Protein AF-A0A412HVK6-F1 (afdb_monomer_lite)

Radius of gyration: 19.65 Å; chains: 1; bounding box: 42×20×54 Å

Sequence (89 aa):
SKLVPVGKKFVRHEIEFVPAKLKVRDIYTTTYECRKCRANGKSVMKSPGIPEPVIPHSYASAESVAFVMKQKFVNGVPLYRQESEWKQM

Secondary structure (DSSP, 8-state):
---EEEEEEEEEEEEEEETTEEEEEEEEEEEEE-HHHHHTT---EE----PPPSSTTS---HHHHHHHHIIIIIS---HHHHHHHHHT-

Foldseek 3Di:
DDKDWDDKDWDDWAWDDDPPDIDIDTDIWTKIWDPVCVVVVNTDIDIDDDDDAPDPPDNYHPVNVVVVCCCCPVVVHDPVVVVVVVVND

Structure (mmCIF, N/CA/C/O backbone):
data_AF-A0A412HVK6-F1
#
_entry.id   AF-A0A412HVK6-F1
#
loop_
_atom_site.group_PDB
_atom_site.id
_atom_site.type_symbol
_atom_site.label_atom_id
_atom_site.label_alt_id
_atom_site.label_comp_id
_atom_site.label_asym_id
_atom_site.label_entity_id
_atom_site.label_seq_id
_atom_site.pdbx_PDB_ins_code
_atom_site.Cartn_x
_atom_site.Cartn_y
_atom_site.Cartn_z
_atom_site.occupancy
_atom_site.B_iso_or_equiv
_atom_site.auth_seq_id
_atom_site.auth_comp_id
_atom_site.auth_asym_id
_atom_site.auth_atom_id
_atom_site.pdbx_PDB_model_num
ATOM 1 N N . SER A 1 1 ? 10.588 -1.512 -32.807 1.00 65.38 1 SER A N 1
ATOM 2 C CA . SER A 1 1 ? 11.662 -2.408 -32.316 1.00 65.38 1 SER A CA 1
ATOM 3 C C . SER A 1 1 ? 11.179 -3.192 -31.108 1.00 65.38 1 SER A C 1
ATOM 5 O O . SER A 1 1 ? 10.548 -2.586 -30.256 1.00 65.38 1 SER A O 1
ATOM 7 N N . LYS A 1 2 ? 11.433 -4.510 -31.033 1.00 78.12 2 LYS A N 1
ATOM 8 C CA . LYS A 1 2 ? 11.048 -5.342 -29.875 1.00 78.12 2 LYS A CA 1
ATOM 9 C C . LYS A 1 2 ? 11.940 -5.020 -28.667 1.00 78.12 2 LYS A C 1
ATOM 11 O O . LYS A 1 2 ? 13.161 -4.953 -28.820 1.00 78.12 2 LYS A O 1
ATOM 16 N N . LEU A 1 3 ? 11.321 -4.803 -27.509 1.00 84.75 3 LEU A N 1
ATOM 17 C CA . LEU A 1 3 ? 11.989 -4.621 -26.219 1.00 84.75 3 LEU A CA 1
ATOM 18 C C . LEU A 1 3 ? 12.194 -5.988 -25.560 1.00 84.75 3 LEU A C 1
ATOM 20 O O . LEU A 1 3 ? 11.312 -6.840 -25.633 1.00 84.75 3 LEU A O 1
ATOM 24 N N . VAL A 1 4 ? 13.354 -6.198 -24.942 1.00 87.44 4 VAL A N 1
ATOM 25 C CA . VAL A 1 4 ? 13.713 -7.456 -24.275 1.00 87.44 4 VAL A CA 1
ATOM 26 C C . VAL A 1 4 ? 13.945 -7.175 -22.788 1.00 87.44 4 VAL A C 1
ATOM 28 O O . VAL A 1 4 ? 14.607 -6.181 -22.479 1.00 87.44 4 VAL A O 1
ATOM 31 N N . PRO A 1 5 ? 13.400 -7.990 -21.864 1.00 88.69 5 PRO A N 1
ATOM 32 C CA . PRO A 1 5 ? 13.659 -7.823 -20.437 1.00 88.69 5 PRO A CA 1
ATOM 33 C C . PRO A 1 5 ? 15.130 -8.116 -20.125 1.00 88.69 5 PRO A C 1
ATOM 35 O O . PRO A 1 5 ? 15.690 -9.096 -20.615 1.00 88.69 5 PRO A O 1
ATOM 38 N N . VAL A 1 6 ? 15.746 -7.258 -19.312 1.00 88.38 6 VAL A N 1
ATOM 39 C CA . VAL A 1 6 ? 17.158 -7.376 -18.904 1.00 88.38 6 VAL A CA 1
ATOM 40 C C . VAL A 1 6 ? 17.279 -7.757 -17.439 1.00 88.38 6 VAL A C 1
ATOM 42 O O . VAL A 1 6 ? 18.112 -8.582 -17.082 1.00 88.38 6 VAL A O 1
ATOM 45 N N . GLY A 1 7 ? 16.447 -7.167 -16.583 1.00 87.19 7 GLY A N 1
ATOM 46 C CA . GLY A 1 7 ? 16.542 -7.383 -15.148 1.00 87.19 7 GLY A CA 1
ATOM 47 C C . GLY A 1 7 ? 15.320 -6.887 -14.396 1.00 87.19 7 GLY A C 1
ATOM 48 O O . GLY A 1 7 ? 14.506 -6.128 -14.926 1.00 87.19 7 GLY A O 1
ATOM 49 N N . LYS A 1 8 ? 15.205 -7.329 -13.146 1.00 90.88 8 LYS A N 1
ATOM 50 C CA . LYS A 1 8 ? 14.188 -6.875 -12.198 1.00 90.88 8 LYS A CA 1
ATOM 51 C C . LYS A 1 8 ? 14.847 -5.956 -11.176 1.00 90.88 8 LYS A C 1
ATOM 53 O O . LYS A 1 8 ? 15.908 -6.278 -10.654 1.00 90.88 8 LYS A O 1
ATOM 58 N N . LYS A 1 9 ? 14.213 -4.826 -10.887 1.00 89.12 9 LYS A N 1
ATOM 59 C CA . LYS A 1 9 ? 14.599 -3.886 -9.836 1.00 89.12 9 LYS A CA 1
ATOM 60 C C . LYS A 1 9 ? 13.555 -3.952 -8.729 1.00 89.12 9 LYS A C 1
ATOM 62 O O . LYS A 1 9 ? 12.362 -3.846 -9.008 1.00 89.12 9 LYS A O 1
ATOM 67 N N . PHE A 1 10 ? 14.010 -4.134 -7.495 1.00 90.19 10 PHE A N 1
ATOM 68 C CA . PHE A 1 10 ? 13.158 -4.016 -6.317 1.00 90.19 10 PHE A CA 1
ATOM 69 C C . PHE A 1 10 ? 12.730 -2.557 -6.119 1.00 90.19 10 PHE A C 1
ATOM 71 O O . PHE A 1 10 ? 13.529 -1.641 -6.329 1.00 90.19 10 PHE A O 1
ATOM 78 N N . VAL A 1 11 ? 11.465 -2.349 -5.762 1.00 89.31 11 VAL A N 1
ATOM 79 C CA . VAL A 1 11 ? 10.859 -1.017 -5.652 1.00 89.31 11 VAL A CA 1
ATOM 80 C C . VAL A 1 11 ? 10.515 -0.722 -4.202 1.00 89.31 11 VAL A C 1
ATOM 82 O O . VAL A 1 11 ? 10.996 0.272 -3.667 1.00 89.31 11 VAL A O 1
ATOM 85 N N . ARG A 1 12 ? 9.673 -1.562 -3.587 1.00 90.00 12 ARG A N 1
ATOM 86 C CA . ARG A 1 12 ? 9.192 -1.410 -2.208 1.00 90.00 12 ARG A CA 1
ATOM 87 C C . ARG A 1 12 ? 8.445 -2.654 -1.730 1.00 90.00 12 ARG A C 1
ATOM 89 O O . ARG A 1 12 ? 8.044 -3.490 -2.541 1.00 90.00 12 ARG A O 1
ATOM 96 N N . HIS A 1 13 ? 8.213 -2.699 -0.425 1.00 92.44 13 HIS A N 1
ATOM 97 C CA . HIS A 1 13 ? 7.297 -3.623 0.230 1.00 92.44 13 HIS A CA 1
ATOM 98 C C . HIS A 1 13 ? 5.937 -2.946 0.440 1.00 92.44 13 HIS A C 1
ATOM 100 O O . HIS A 1 13 ? 5.887 -1.774 0.804 1.00 92.44 13 HIS A O 1
ATOM 106 N N . GLU A 1 14 ? 4.846 -3.678 0.248 1.00 91.50 14 GLU A N 1
ATOM 107 C CA . GLU A 1 14 ? 3.487 -3.239 0.579 1.00 91.50 14 GLU A CA 1
ATOM 108 C C . GLU A 1 14 ? 2.759 -4.329 1.371 1.00 91.50 14 GLU A C 1
ATOM 110 O O . GLU A 1 14 ? 2.941 -5.515 1.111 1.00 91.50 14 GLU A O 1
ATOM 115 N N . ILE A 1 15 ? 1.921 -3.944 2.332 1.00 90.00 15 ILE A N 1
ATOM 116 C CA . ILE A 1 15 ? 1.034 -4.871 3.038 1.00 90.00 15 ILE A CA 1
ATOM 117 C C . ILE A 1 15 ? -0.167 -5.184 2.152 1.00 90.00 15 ILE A C 1
ATOM 119 O O . ILE A 1 15 ? -0.920 -4.293 1.765 1.00 90.00 15 ILE A O 1
ATOM 123 N N . GLU A 1 16 ? -0.378 -6.459 1.874 1.00 84.88 16 GLU A N 1
ATOM 124 C CA . GLU A 1 16 ? -1.592 -6.964 1.250 1.00 84.88 16 GLU A CA 1
ATOM 125 C C . GLU A 1 16 ? -2.557 -7.414 2.349 1.00 84.88 16 GLU A C 1
ATOM 127 O O . GLU A 1 16 ? -2.225 -8.272 3.177 1.00 84.88 16 GLU A O 1
ATOM 132 N N . PHE A 1 17 ? -3.746 -6.809 2.368 1.00 77.62 17 PHE A N 1
ATOM 133 C CA . PHE A 1 17 ? -4.786 -7.155 3.326 1.00 77.62 17 PHE A CA 1
ATOM 134 C C . PHE A 1 17 ? -5.700 -8.224 2.725 1.00 77.62 17 PHE A C 1
ATOM 136 O O . PHE A 1 17 ? -6.625 -7.926 1.971 1.00 77.62 17 PHE A O 1
ATOM 143 N N . VAL A 1 18 ? -5.461 -9.485 3.083 1.00 74.94 18 VAL A N 1
ATOM 144 C CA . VAL A 1 18 ? -6.390 -10.579 2.786 1.00 74.94 18 VAL A CA 1
ATOM 145 C C . VAL A 1 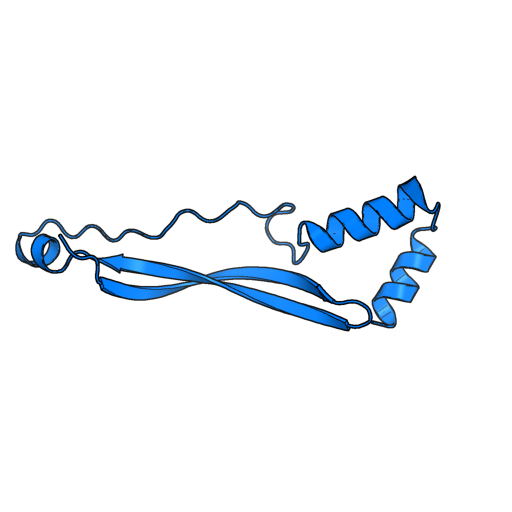18 ? -7.237 -10.801 4.039 1.00 74.94 18 VAL A C 1
ATOM 147 O O . VAL A 1 18 ? -6.670 -10.878 5.127 1.00 74.94 18 VAL A O 1
ATOM 150 N N . PRO A 1 19 ? -8.574 -10.914 3.953 1.00 67.00 19 PRO A N 1
ATOM 151 C CA . PRO A 1 19 ? -9.397 -11.144 5.137 1.00 67.00 19 PRO A CA 1
ATOM 152 C C . PRO A 1 19 ? -8.849 -12.308 5.985 1.00 67.00 19 PRO A C 1
ATOM 154 O O . PRO A 1 19 ? -8.695 -13.422 5.484 1.00 67.00 19 PRO A O 1
ATOM 157 N N . ALA A 1 20 ? -8.530 -12.010 7.251 1.00 71.25 20 ALA A N 1
ATOM 158 C CA . ALA A 1 20 ? -7.895 -12.878 8.254 1.00 71.25 20 ALA A CA 1
ATOM 159 C C . ALA A 1 20 ? -6.380 -13.163 8.127 1.00 71.25 20 ALA A C 1
ATOM 161 O O . ALA A 1 20 ? -5.873 -13.943 8.929 1.00 71.25 20 ALA A O 1
ATOM 162 N N . LYS A 1 21 ? -5.645 -12.580 7.166 1.00 78.50 21 LYS A N 1
ATOM 163 C CA . LYS A 1 21 ? -4.180 -12.744 7.053 1.00 78.50 21 LYS A CA 1
ATOM 164 C C . LYS A 1 21 ? -3.490 -11.490 6.527 1.00 78.50 21 LYS A C 1
ATOM 166 O O . LYS A 1 21 ? -3.854 -10.972 5.472 1.00 78.50 21 LYS A O 1
ATOM 171 N N . LEU A 1 22 ? -2.403 -11.095 7.181 1.00 84.44 22 LEU A N 1
ATOM 172 C CA . LEU A 1 22 ? -1.502 -10.063 6.670 1.00 84.44 22 LEU A CA 1
ATOM 173 C C . LEU A 1 22 ? -0.339 -10.678 5.902 1.00 84.44 22 LEU A C 1
ATOM 175 O O . LEU A 1 22 ? 0.295 -11.632 6.351 1.00 84.44 22 LEU A O 1
ATOM 179 N N . LYS A 1 23 ? -0.052 -10.127 4.722 1.00 88.19 23 LYS A N 1
ATOM 180 C CA . LYS A 1 23 ? 1.097 -10.534 3.909 1.00 88.19 23 LYS A CA 1
ATOM 181 C C . LYS A 1 23 ? 1.902 -9.320 3.488 1.00 88.19 23 LYS A C 1
ATOM 183 O O . LYS A 1 23 ? 1.342 -8.269 3.195 1.00 88.19 23 LYS A O 1
ATOM 188 N N . VAL A 1 24 ? 3.217 -9.488 3.412 1.00 89.94 24 VAL A N 1
ATOM 189 C CA . VAL A 1 24 ? 4.106 -8.510 2.784 1.00 89.94 24 VAL A CA 1
ATOM 190 C C . VAL A 1 24 ? 4.282 -8.907 1.323 1.00 89.94 24 VAL A C 1
ATOM 192 O O . VAL A 1 24 ? 4.661 -10.039 1.020 1.00 89.94 24 VAL A O 1
ATOM 195 N N . ARG A 1 25 ? 3.971 -7.981 0.419 1.00 90.25 25 ARG A N 1
ATOM 196 C CA . ARG A 1 25 ? 4.112 -8.127 -1.024 1.00 90.25 25 ARG A CA 1
ATOM 197 C C . ARG A 1 25 ? 5.262 -7.261 -1.520 1.00 90.25 25 ARG A C 1
ATOM 199 O O . ARG A 1 25 ? 5.255 -6.040 -1.365 1.00 90.25 25 ARG A O 1
ATOM 206 N N . ASP A 1 26 ? 6.205 -7.898 -2.199 1.00 91.75 26 ASP A N 1
ATOM 207 C CA . ASP A 1 26 ? 7.372 -7.227 -2.762 1.00 91.75 26 ASP A CA 1
ATOM 208 C C . ASP A 1 26 ? 7.086 -6.786 -4.195 1.00 91.75 26 ASP A C 1
ATOM 210 O O . ASP A 1 26 ? 6.797 -7.596 -5.082 1.00 91.75 26 ASP A O 1
ATOM 214 N N . ILE A 1 27 ? 7.177 -5.481 -4.438 1.00 90.25 27 ILE A N 1
ATOM 215 C CA . ILE A 1 27 ? 6.941 -4.901 -5.755 1.00 90.25 27 ILE A CA 1
ATOM 216 C C . ILE A 1 27 ? 8.265 -4.816 -6.509 1.00 90.25 27 ILE A C 1
ATOM 218 O O . ILE A 1 27 ? 9.213 -4.150 -6.085 1.00 90.25 27 ILE A O 1
ATOM 222 N N . TYR A 1 28 ? 8.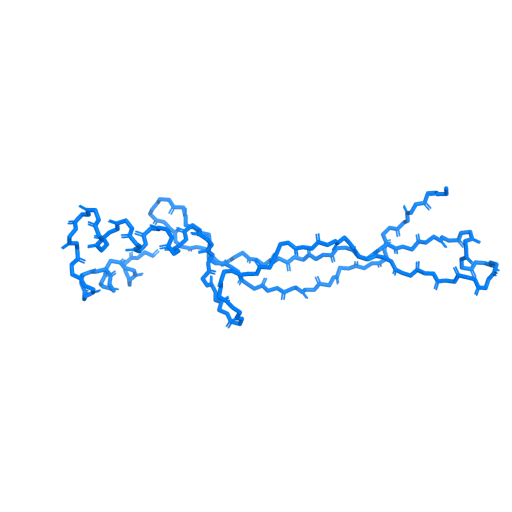298 -5.453 -7.679 1.00 90.62 28 TYR A N 1
ATOM 223 C CA . TYR A 1 28 ? 9.422 -5.419 -8.608 1.00 90.62 28 TYR A CA 1
ATOM 224 C C . TYR A 1 28 ? 9.016 -4.780 -9.932 1.00 90.62 28 TYR A C 1
ATOM 226 O O . TYR A 1 28 ? 7.945 -5.056 -10.470 1.00 90.62 28 TYR A O 1
ATOM 234 N N . THR A 1 29 ? 9.915 -3.987 -10.506 1.00 91.75 29 THR A N 1
ATOM 235 C CA . THR A 1 29 ? 9.788 -3.472 -11.872 1.00 91.75 29 THR A CA 1
ATOM 236 C C . THR A 1 29 ? 10.787 -4.140 -12.794 1.00 91.75 29 THR A C 1
ATOM 238 O O . THR A 1 29 ? 11.911 -4.437 -12.394 1.00 91.75 29 THR A O 1
ATOM 241 N N . THR A 1 30 ? 10.382 -4.404 -14.032 1.00 90.62 30 THR A N 1
ATOM 242 C CA . THR A 1 30 ? 11.265 -5.019 -15.028 1.00 90.62 30 THR A CA 1
ATOM 243 C C . THR A 1 30 ? 11.849 -3.937 -15.920 1.00 90.62 30 THR A C 1
ATOM 245 O O . THR A 1 30 ? 11.117 -3.163 -16.530 1.00 90.62 30 THR A O 1
ATOM 248 N N . THR A 1 31 ? 13.172 -3.891 -16.012 1.00 90.06 31 THR A N 1
ATOM 249 C CA . THR A 1 31 ? 13.886 -3.009 -16.932 1.00 90.06 31 THR A CA 1
ATOM 250 C C . THR A 1 31 ? 14.023 -3.696 -18.283 1.00 90.06 31 THR A C 1
ATOM 252 O O . THR A 1 31 ? 14.452 -4.850 -18.372 1.00 90.06 31 THR A O 1
ATOM 255 N N . TYR A 1 32 ? 13.678 -2.970 -19.339 1.00 89.62 32 TYR A N 1
ATOM 256 C CA . TYR A 1 32 ? 13.723 -3.434 -20.716 1.00 89.62 32 TYR A CA 1
ATOM 257 C C . TYR A 1 32 ? 14.792 -2.688 -21.511 1.00 89.62 32 TYR A C 1
ATOM 259 O O . TYR A 1 32 ? 15.014 -1.492 -21.315 1.00 89.62 32 TYR A O 1
ATOM 267 N N . GLU A 1 33 ? 15.406 -3.379 -22.467 1.00 87.94 33 GLU A N 1
ATOM 268 C CA . GLU A 1 33 ? 16.337 -2.784 -23.426 1.00 87.94 33 GLU A CA 1
ATOM 269 C C . GLU A 1 33 ? 15.920 -3.064 -24.874 1.00 87.94 33 GLU A C 1
ATOM 271 O O . GLU A 1 33 ? 15.279 -4.067 -25.199 1.00 87.94 33 GLU A O 1
ATOM 276 N N . CYS A 1 34 ? 16.350 -2.189 -25.781 1.00 87.06 34 CYS A N 1
ATOM 277 C CA . CYS A 1 34 ? 16.311 -2.435 -27.218 1.00 87.06 34 CYS A CA 1
ATOM 278 C C . CYS A 1 34 ? 17.678 -2.955 -27.695 1.00 87.06 34 CYS A C 1
ATOM 280 O O . CYS A 1 34 ? 18.617 -2.173 -27.852 1.00 87.06 34 CYS A O 1
ATOM 282 N N . ARG A 1 35 ? 17.787 -4.254 -28.012 1.00 83.88 35 ARG A N 1
ATOM 283 C CA . ARG A 1 35 ? 19.049 -4.868 -28.488 1.00 83.88 35 ARG A CA 1
ATOM 284 C C . ARG A 1 35 ? 19.5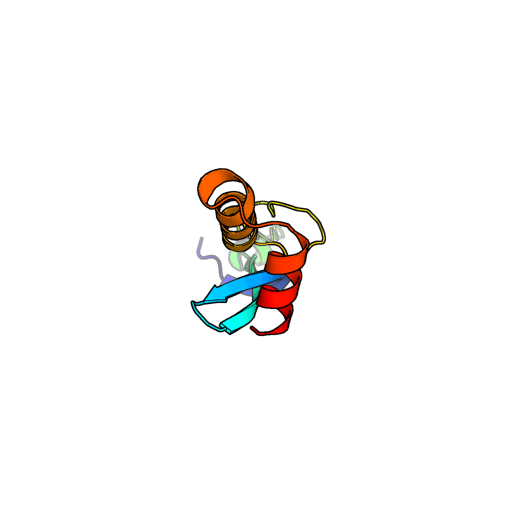75 -4.255 -29.793 1.00 83.88 35 ARG A C 1
ATOM 286 O O . ARG A 1 35 ? 20.769 -4.011 -29.920 1.00 83.88 35 ARG A O 1
ATOM 293 N N . LYS A 1 36 ? 18.681 -3.934 -30.739 1.00 84.50 36 LYS A N 1
ATOM 294 C CA . LYS A 1 36 ? 19.046 -3.267 -32.009 1.00 84.50 36 LYS A CA 1
ATOM 295 C C . LYS A 1 36 ? 19.607 -1.859 -31.781 1.00 84.50 36 LYS A C 1
ATOM 297 O O . LYS A 1 36 ? 20.544 -1.444 -32.444 1.00 84.50 36 LYS A O 1
ATOM 302 N N . CYS A 1 37 ? 19.035 -1.133 -30.824 1.00 81.94 37 CYS A N 1
ATOM 303 C CA . CYS A 1 37 ? 19.446 0.227 -30.495 1.00 81.94 37 CYS A CA 1
ATOM 304 C C . CYS A 1 37 ? 20.795 0.229 -29.761 1.00 81.94 37 CYS A C 1
ATOM 306 O O . CYS A 1 37 ? 21.640 1.074 -30.037 1.00 81.94 37 CYS A O 1
ATOM 308 N N . ARG A 1 38 ? 21.019 -0.767 -28.891 1.00 82.06 38 ARG A N 1
ATOM 309 C CA . ARG A 1 38 ? 22.299 -1.005 -28.214 1.00 82.06 38 ARG A CA 1
ATOM 310 C C . ARG A 1 38 ? 23.436 -1.282 -29.202 1.00 82.06 38 ARG A C 1
ATOM 312 O O . ARG A 1 38 ? 24.500 -0.701 -29.045 1.00 82.06 38 ARG A O 1
ATOM 319 N N . ALA A 1 39 ? 23.197 -2.098 -30.232 1.00 81.06 39 ALA A N 1
ATOM 320 C CA . ALA A 1 39 ? 24.186 -2.362 -31.285 1.00 81.06 39 ALA A CA 1
ATOM 321 C C . ALA A 1 39 ? 24.580 -1.093 -32.067 1.00 81.06 39 ALA A C 1
ATOM 323 O O . ALA A 1 39 ? 25.729 -0.943 -32.461 1.00 81.06 39 ALA A O 1
ATOM 324 N N . ASN A 1 40 ? 23.649 -0.146 -32.217 1.00 82.69 40 ASN A N 1
ATOM 325 C CA . ASN A 1 40 ? 23.869 1.132 -32.900 1.00 82.69 40 ASN A CA 1
ATOM 326 C C . ASN A 1 40 ? 24.373 2.251 -31.960 1.00 82.69 40 ASN A C 1
ATOM 328 O O . ASN A 1 40 ? 24.208 3.430 -32.272 1.00 82.69 40 ASN A O 1
ATOM 332 N N . GLY A 1 41 ? 24.895 1.912 -30.773 1.00 78.12 41 GLY A N 1
ATOM 333 C CA . GLY A 1 41 ? 25.424 2.877 -29.796 1.00 78.12 41 GLY A CA 1
ATOM 334 C C . GLY A 1 41 ? 24.373 3.726 -29.063 1.00 78.12 41 GLY A C 1
ATOM 335 O O . GLY A 1 41 ? 24.727 4.595 -28.274 1.00 78.12 41 GLY A O 1
ATOM 336 N N . LYS A 1 42 ? 23.073 3.481 -29.279 1.00 72.88 42 LYS A N 1
ATOM 337 C CA . LYS A 1 42 ? 21.949 4.197 -28.646 1.00 72.88 42 LYS A CA 1
ATOM 338 C C . LYS A 1 42 ? 21.258 3.300 -27.617 1.00 72.88 42 LYS A C 1
ATOM 340 O O . LYS A 1 42 ? 20.094 2.918 -27.778 1.00 72.88 42 LYS A O 1
ATOM 345 N N . SER A 1 43 ? 21.984 2.897 -26.576 1.00 67.94 43 SER A N 1
ATOM 346 C CA . SER A 1 43 ? 21.430 2.068 -25.502 1.00 67.94 43 SER A CA 1
ATOM 347 C C . SER A 1 43 ? 20.536 2.900 -24.580 1.00 67.94 43 SER A C 1
ATOM 349 O O . SER A 1 43 ? 21.027 3.676 -23.767 1.00 67.94 43 SER A O 1
ATOM 351 N N . VAL A 1 44 ? 19.220 2.711 -24.682 1.00 76.06 44 VAL A N 1
ATOM 352 C CA . VAL A 1 44 ? 18.249 3.260 -23.726 1.00 76.06 44 VAL A CA 1
ATOM 353 C C . VAL A 1 44 ? 17.621 2.098 -22.968 1.00 76.06 44 VAL A C 1
ATOM 355 O O . VAL A 1 44 ? 16.948 1.254 -23.568 1.00 76.06 44 VAL A O 1
ATOM 358 N N . MET A 1 45 ? 17.851 2.056 -21.657 1.00 81.50 45 MET A N 1
ATOM 359 C CA . MET A 1 45 ? 17.109 1.193 -20.743 1.00 81.50 45 MET A CA 1
ATOM 360 C C . MET A 1 45 ? 15.832 1.917 -20.328 1.00 81.50 45 MET A C 1
ATOM 362 O O . MET A 1 45 ? 15.874 3.087 -19.954 1.00 81.50 45 MET A O 1
ATOM 366 N N . 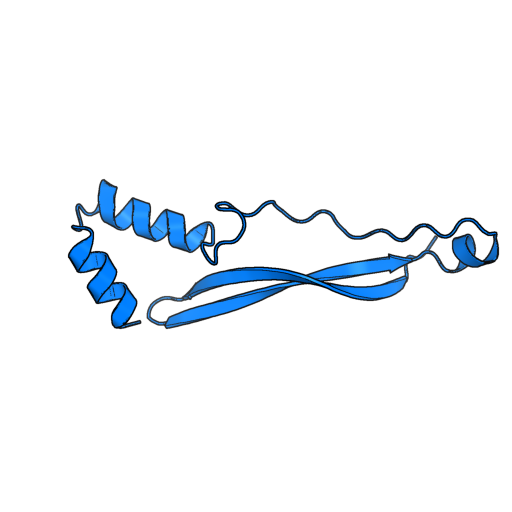LYS A 1 46 ? 14.692 1.234 -20.416 1.00 83.94 46 LYS A N 1
ATOM 367 C CA . LYS A 1 46 ? 13.402 1.774 -19.982 1.00 83.94 46 LYS A CA 1
ATOM 368 C C . LYS A 1 46 ? 12.783 0.843 -18.957 1.00 83.94 46 LYS A C 1
ATOM 370 O O . LYS A 1 46 ? 12.625 -0.348 -19.216 1.00 83.94 46 LYS A O 1
ATOM 375 N N . SER A 1 47 ? 12.400 1.401 -17.821 1.00 85.56 47 SER A N 1
ATOM 376 C CA . SER A 1 47 ? 11.543 0.730 -16.847 1.00 85.56 47 SER A CA 1
ATOM 377 C C . SER A 1 47 ? 10.137 1.323 -16.961 1.00 85.56 47 SER A C 1
ATOM 379 O O . SER A 1 47 ? 10.013 2.525 -17.210 1.00 85.56 47 SER A O 1
ATOM 381 N N . PRO A 1 48 ? 9.076 0.514 -16.830 1.00 85.75 48 PRO A N 1
ATOM 382 C CA . PRO A 1 48 ? 7.721 1.039 -16.775 1.00 85.75 48 PRO A CA 1
ATOM 383 C C . PRO A 1 48 ? 7.557 1.939 -15.545 1.00 85.75 48 PRO A C 1
ATOM 385 O O . PRO A 1 48 ? 8.151 1.677 -14.494 1.00 85.75 48 PRO A O 1
ATOM 388 N N . GLY A 1 49 ? 6.750 2.993 -15.693 1.00 84.06 49 GLY A N 1
ATOM 389 C CA . GLY A 1 49 ? 6.328 3.830 -14.573 1.00 84.06 49 GLY A CA 1
ATOM 390 C C . GLY A 1 49 ? 5.493 3.012 -13.590 1.00 84.06 49 GLY A C 1
ATOM 391 O O . GLY A 1 49 ? 4.687 2.178 -14.000 1.00 84.06 49 GLY A O 1
ATOM 392 N N . ILE A 1 50 ? 5.718 3.228 -12.299 1.00 85.69 50 ILE A N 1
ATOM 393 C CA . ILE A 1 50 ? 5.049 2.510 -11.211 1.00 85.69 50 ILE A CA 1
ATOM 394 C C . ILE A 1 50 ? 4.258 3.546 -10.422 1.00 85.69 50 ILE A C 1
ATOM 396 O O . ILE A 1 50 ? 4.804 4.626 -10.189 1.00 85.69 50 ILE A O 1
ATOM 400 N N . PRO A 1 51 ? 3.022 3.244 -9.989 1.00 87.25 51 PRO A N 1
ATOM 401 C CA . PRO A 1 51 ? 2.280 4.137 -9.112 1.00 87.25 51 PRO A CA 1
ATOM 402 C C . PRO A 1 51 ? 3.090 4.478 -7.861 1.00 87.25 51 PRO A C 1
ATOM 404 O O . PRO A 1 51 ? 3.723 3.598 -7.259 1.00 87.25 51 PRO A O 1
ATOM 407 N N . GLU A 1 52 ? 3.069 5.747 -7.470 1.00 88.31 52 GLU A N 1
ATOM 408 C CA . GLU A 1 52 ? 3.714 6.203 -6.242 1.00 88.31 52 GLU A CA 1
ATOM 409 C C . GLU A 1 52 ? 3.033 5.580 -5.011 1.00 88.31 52 GLU A C 1
ATOM 411 O O . GLU A 1 52 ? 1.823 5.333 -5.031 1.00 88.31 52 GLU A O 1
ATOM 416 N N . PRO A 1 53 ? 3.799 5.247 -3.956 1.00 90.69 53 PRO A N 1
ATOM 417 C CA . PRO A 1 53 ? 3.220 4.723 -2.727 1.00 90.69 53 PRO A CA 1
ATOM 418 C C . PRO A 1 53 ? 2.389 5.799 -2.021 1.00 90.69 53 PRO A C 1
ATOM 420 O O . PRO A 1 53 ? 2.734 6.977 -2.059 1.00 90.69 53 PRO A O 1
ATOM 423 N N . VAL A 1 54 ? 1.342 5.382 -1.303 1.00 91.62 54 VAL A N 1
ATOM 424 C CA . VAL A 1 54 ? 0.499 6.300 -0.512 1.00 91.62 54 VAL A CA 1
ATOM 425 C C . VAL A 1 54 ? 1.300 6.968 0.607 1.00 91.62 54 VAL A C 1
ATOM 427 O O . VAL A 1 54 ? 1.127 8.155 0.869 1.00 91.62 54 VAL A O 1
ATOM 430 N N . ILE A 1 55 ? 2.193 6.212 1.253 1.00 92.44 55 ILE A N 1
ATOM 431 C CA . ILE A 1 55 ? 3.137 6.721 2.252 1.00 92.44 55 ILE A CA 1
ATOM 432 C C . ILE A 1 55 ? 4.550 6.279 1.836 1.00 92.44 55 ILE A C 1
ATOM 434 O O . ILE A 1 55 ? 4.833 5.076 1.842 1.00 92.44 55 ILE A O 1
ATOM 438 N N . PRO A 1 56 ? 5.449 7.210 1.465 1.00 90.06 56 PRO A N 1
ATOM 439 C CA . PRO A 1 56 ? 6.825 6.879 1.107 1.00 90.06 56 PRO A CA 1
ATOM 440 C C . PRO A 1 56 ? 7.560 6.152 2.239 1.00 90.06 56 PRO A C 1
ATOM 442 O O . PRO A 1 56 ? 7.375 6.470 3.411 1.00 90.06 56 PRO A O 1
ATOM 445 N N . HIS A 1 57 ? 8.414 5.189 1.881 1.00 87.88 57 HIS A N 1
ATOM 446 C CA . HIS A 1 57 ? 9.225 4.399 2.825 1.00 87.88 57 HIS A CA 1
ATOM 447 C C . HIS A 1 57 ? 8.431 3.630 3.897 1.00 87.88 57 HIS A C 1
ATOM 449 O O . HIS A 1 57 ? 8.995 3.224 4.910 1.00 87.88 57 HIS A O 1
ATOM 455 N N . SER A 1 58 ? 7.138 3.397 3.668 1.00 90.31 58 SER A N 1
ATOM 456 C CA . SER A 1 58 ? 6.274 2.610 4.544 1.00 90.31 58 SER A CA 1
ATOM 457 C C . SER A 1 58 ? 5.820 1.325 3.857 1.00 90.31 58 SER A C 1
ATOM 459 O O . SER A 1 58 ? 5.804 1.227 2.632 1.00 90.31 58 SER A O 1
ATOM 461 N N . TYR A 1 59 ? 5.400 0.360 4.670 1.00 90.31 59 TYR A N 1
ATOM 462 C CA . TYR A 1 59 ? 4.696 -0.842 4.227 1.00 90.31 59 TYR A CA 1
ATOM 463 C C . TYR A 1 59 ? 3.209 -0.581 3.941 1.00 90.31 59 TYR A C 1
ATOM 465 O O . TYR A 1 59 ? 2.505 -1.467 3.463 1.00 90.31 59 TYR A O 1
ATOM 473 N N . ALA A 1 60 ? 2.707 0.615 4.255 1.00 90.81 60 ALA A N 1
ATOM 474 C CA . ALA A 1 60 ? 1.303 0.962 4.093 1.00 90.81 60 ALA A CA 1
ATOM 475 C C . ALA A 1 60 ? 0.887 0.950 2.612 1.00 90.81 60 ALA A C 1
ATOM 477 O O . ALA A 1 60 ? 1.288 1.809 1.824 1.00 90.81 60 ALA A O 1
ATOM 478 N N . SER A 1 61 ? 0.040 -0.012 2.249 1.00 91.56 61 SER A N 1
ATOM 479 C CA . SER A 1 61 ? -0.650 -0.035 0.960 1.00 91.56 61 SER A CA 1
ATOM 480 C C . SER A 1 61 ? -1.902 0.838 0.998 1.00 91.56 61 SER A C 1
ATOM 482 O O . SER A 1 61 ? -2.455 1.108 2.071 1.00 91.56 61 SER A O 1
ATOM 484 N N . ALA A 1 62 ? -2.401 1.226 -0.177 1.00 91.56 62 ALA A N 1
ATOM 485 C CA . ALA A 1 62 ? -3.662 1.958 -0.290 1.00 91.56 62 ALA A CA 1
ATOM 486 C C . ALA A 1 62 ? -4.829 1.220 0.391 1.00 91.56 62 ALA A C 1
ATOM 488 O O . ALA A 1 62 ? -5.652 1.847 1.056 1.00 91.56 62 ALA A O 1
ATOM 489 N N . GLU A 1 63 ? -4.855 -0.110 0.292 1.00 90.31 63 GLU A N 1
ATOM 490 C CA . GLU A 1 63 ? -5.866 -0.958 0.927 1.00 90.31 63 GLU A CA 1
ATOM 491 C C . GLU A 1 63 ? -5.765 -0.925 2.455 1.00 90.31 63 GLU A C 1
ATOM 493 O O . GLU A 1 63 ? -6.773 -0.717 3.131 1.00 90.31 63 GLU A O 1
ATOM 498 N N . SER A 1 64 ? -4.554 -1.063 3.009 1.00 90.88 64 SER A N 1
ATOM 499 C CA . SER A 1 64 ? -4.347 -1.013 4.463 1.00 90.88 64 SER A CA 1
ATOM 500 C C . SER A 1 64 ? -4.747 0.341 5.057 1.00 90.88 64 SER A C 1
ATOM 502 O O . SER A 1 64 ? -5.401 0.395 6.099 1.00 90.88 64 SER A O 1
ATOM 504 N N . VAL A 1 65 ? -4.436 1.439 4.359 1.00 92.88 65 VAL A N 1
ATOM 505 C CA . VAL A 1 65 ? -4.812 2.794 4.782 1.00 92.88 65 VAL A CA 1
ATOM 506 C C . VAL A 1 65 ? -6.328 2.962 4.720 1.00 92.88 65 VAL A C 1
ATOM 508 O O . VAL A 1 65 ? -6.934 3.417 5.691 1.00 92.88 65 VAL A O 1
ATOM 511 N N . ALA A 1 66 ? -6.961 2.531 3.626 1.00 93.19 66 ALA A N 1
ATOM 512 C CA . ALA A 1 66 ? -8.413 2.570 3.483 1.00 93.19 66 ALA A CA 1
ATOM 513 C C . ALA A 1 66 ? -9.126 1.755 4.576 1.00 93.19 66 ALA A C 1
ATOM 515 O O . ALA A 1 66 ? -10.141 2.204 5.113 1.00 93.19 66 ALA A O 1
ATOM 516 N N . PHE A 1 67 ? -8.584 0.594 4.955 1.00 91.31 67 PHE A N 1
ATOM 517 C CA . PHE A 1 67 ? -9.121 -0.219 6.045 1.00 91.31 67 PHE A CA 1
ATOM 518 C C . PHE A 1 67 ? -9.063 0.519 7.388 1.00 91.31 67 PHE A C 1
ATOM 520 O O . PHE A 1 67 ? -10.092 0.645 8.054 1.00 91.31 67 PHE A O 1
ATOM 527 N N . VAL A 1 68 ? -7.901 1.068 7.759 1.00 92.75 68 VAL A N 1
ATOM 528 C CA . VAL A 1 68 ? -7.729 1.845 9.001 1.00 92.75 68 VAL A CA 1
ATOM 529 C C . VAL A 1 68 ? -8.669 3.054 9.027 1.00 92.75 68 VAL A C 1
ATOM 531 O O . VAL A 1 68 ? -9.345 3.303 10.029 1.00 92.75 68 VAL A O 1
ATOM 534 N N . MET A 1 69 ? -8.782 3.778 7.908 1.00 95.00 69 MET A N 1
ATOM 535 C CA . MET A 1 69 ? -9.696 4.916 7.784 1.00 95.00 69 MET A CA 1
ATOM 536 C C . MET A 1 69 ? -11.156 4.490 7.959 1.00 95.00 69 MET A C 1
ATOM 538 O O . MET A 1 69 ? -11.887 5.117 8.727 1.00 95.00 69 MET A O 1
ATOM 542 N N . LYS A 1 70 ? -11.586 3.402 7.312 1.00 95.12 70 LYS A N 1
ATOM 543 C CA . LYS A 1 70 ? -12.946 2.873 7.470 1.00 95.12 70 LYS A CA 1
ATOM 544 C C . LYS A 1 70 ? -13.219 2.477 8.921 1.00 95.12 70 LYS A C 1
ATOM 546 O O . LYS A 1 70 ? -14.249 2.860 9.471 1.00 95.12 70 LYS A O 1
ATOM 551 N N . GLN A 1 71 ? -12.293 1.771 9.567 1.00 93.81 71 GLN A N 1
ATOM 552 C CA . GLN A 1 71 ? -12.452 1.375 10.965 1.00 93.81 71 GLN A CA 1
ATOM 553 C C . GLN A 1 71 ? -12.561 2.591 11.888 1.00 93.81 71 GLN A C 1
ATOM 555 O O . GLN A 1 71 ? -13.448 2.641 12.737 1.00 93.81 71 GLN A O 1
ATOM 560 N N . LYS A 1 72 ? -11.713 3.606 11.698 1.00 95.88 72 LYS A N 1
ATOM 561 C CA . LYS A 1 72 ? -11.719 4.803 12.543 1.00 95.88 72 LYS A CA 1
ATOM 562 C C . LYS A 1 72 ? -12.965 5.665 12.343 1.00 95.88 72 LYS A C 1
ATOM 564 O O . LYS A 1 72 ? -13.575 6.071 13.329 1.00 95.88 72 LYS A O 1
ATOM 569 N N . PHE A 1 73 ? -13.302 5.979 11.094 1.00 97.25 73 PHE A N 1
ATOM 570 C CA . PHE A 1 73 ? -14.273 7.028 10.774 1.00 97.25 73 PHE A CA 1
ATOM 571 C C . PHE A 1 73 ? -15.678 6.505 10.489 1.00 97.25 73 PHE A C 1
ATOM 573 O O . PHE A 1 73 ? -16.642 7.185 10.817 1.00 97.25 73 PHE A O 1
ATOM 580 N N . VAL A 1 74 ? -15.810 5.310 9.908 1.00 97.31 74 VAL A N 1
ATOM 581 C CA . VAL A 1 74 ? -17.126 4.720 9.614 1.00 97.31 74 VAL A CA 1
ATOM 582 C C . VAL A 1 74 ? -17.600 3.878 10.791 1.00 97.31 74 VAL A C 1
ATOM 584 O O . VAL A 1 74 ? -18.721 4.037 11.257 1.00 97.31 74 VAL A O 1
ATOM 587 N N . ASN A 1 75 ? -16.729 3.011 11.309 1.00 96.00 75 ASN A N 1
ATOM 588 C CA . ASN A 1 75 ? -17.097 2.070 12.369 1.00 96.00 75 ASN A CA 1
ATOM 589 C C . ASN A 1 75 ? -16.838 2.612 13.787 1.00 96.00 75 ASN A C 1
ATOM 591 O O . ASN A 1 75 ? -17.166 1.943 14.766 1.00 96.00 75 ASN A O 1
ATOM 595 N N . GLY A 1 76 ? -16.205 3.783 13.919 1.00 96.56 76 GLY A N 1
ATOM 596 C CA . GLY A 1 76 ? -15.901 4.393 15.217 1.00 96.56 76 GLY A CA 1
ATOM 597 C C . GLY A 1 76 ? -14.933 3.582 16.087 1.00 96.56 76 GLY A C 1
ATOM 598 O O . GLY A 1 76 ? -14.924 3.731 17.308 1.00 96.56 76 GLY A O 1
ATOM 599 N N . VAL A 1 77 ? -14.120 2.703 15.493 1.00 96.56 77 VAL A N 1
ATOM 600 C CA . VAL A 1 77 ? -13.210 1.828 16.237 1.00 96.56 77 VAL A CA 1
ATOM 601 C C . VAL A 1 77 ? -12.068 2.649 16.843 1.00 96.56 77 VAL A C 1
ATOM 603 O O . VAL A 1 77 ? -11.342 3.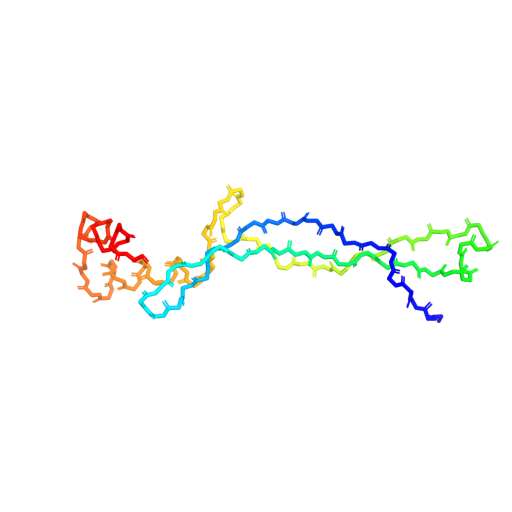328 16.103 1.00 96.56 77 VAL A O 1
ATOM 606 N N . PRO A 1 78 ? -11.847 2.585 18.170 1.00 96.94 78 PRO A N 1
ATOM 607 C CA . PRO A 1 78 ? -10.741 3.293 18.797 1.00 96.94 78 PRO A CA 1
ATOM 608 C C . PRO A 1 78 ? -9.392 2.697 18.372 1.00 96.94 78 PRO A C 1
ATOM 610 O O . PRO A 1 78 ? -9.275 1.494 18.142 1.00 96.94 78 PRO A O 1
ATOM 613 N N . LEU A 1 79 ? -8.357 3.541 18.288 1.00 94.56 79 LEU A N 1
ATOM 614 C CA . LEU A 1 79 ? -7.059 3.162 17.709 1.00 94.56 79 LEU A CA 1
ATOM 615 C C . LEU A 1 79 ? -6.382 2.001 18.452 1.00 94.56 79 LEU A C 1
ATOM 617 O O . LEU A 1 79 ? -5.831 1.123 17.801 1.00 94.56 79 LEU A O 1
ATOM 621 N N . TYR A 1 80 ? -6.499 1.938 19.782 1.00 96.25 80 TYR A N 1
ATOM 622 C CA . TYR A 1 80 ? -5.938 0.830 20.567 1.00 96.25 80 TYR A CA 1
ATOM 623 C C . TYR A 1 80 ? -6.574 -0.524 20.208 1.00 96.25 80 TYR A C 1
ATOM 625 O O . TYR A 1 80 ? -5.903 -1.554 20.233 1.00 96.25 80 TYR A O 1
ATOM 633 N N . ARG A 1 81 ? -7.869 -0.540 19.851 1.00 95.25 81 ARG A N 1
ATOM 634 C CA . ARG A 1 81 ? -8.551 -1.772 19.441 1.00 95.25 81 ARG A CA 1
ATOM 635 C C . ARG A 1 81 ? -8.092 -2.198 18.057 1.00 95.25 81 ARG A C 1
ATOM 637 O O . ARG A 1 81 ? -7.817 -3.374 17.869 1.00 95.25 81 ARG A O 1
ATOM 644 N N . GLN A 1 82 ? -7.930 -1.244 17.139 1.00 93.31 82 GLN A N 1
ATOM 645 C CA . GLN A 1 82 ? -7.337 -1.534 15.833 1.00 93.31 82 GLN A CA 1
ATOM 646 C C . GLN A 1 82 ? -5.947 -2.147 16.022 1.00 93.31 82 GLN A C 1
ATOM 648 O O . GLN A 1 82 ? -5.689 -3.218 15.498 1.00 93.31 82 GLN A O 1
ATOM 653 N N . GLU A 1 83 ? -5.076 -1.534 16.829 1.00 93.06 83 GLU A N 1
ATOM 654 C CA . GLU A 1 83 ? -3.733 -2.065 17.101 1.00 93.06 83 GLU A CA 1
ATOM 655 C C . GLU A 1 83 ? -3.769 -3.506 17.644 1.00 93.06 83 GLU A C 1
ATOM 657 O O . GLU A 1 83 ? -2.997 -4.354 17.198 1.00 93.06 83 GLU A O 1
ATOM 662 N N . SER A 1 84 ? -4.684 -3.802 18.575 1.00 93.88 84 SER A N 1
ATOM 663 C CA . SER A 1 84 ? -4.877 -5.163 19.088 1.00 93.88 84 SER A CA 1
ATOM 664 C C . SER A 1 84 ? -5.351 -6.137 18.009 1.00 93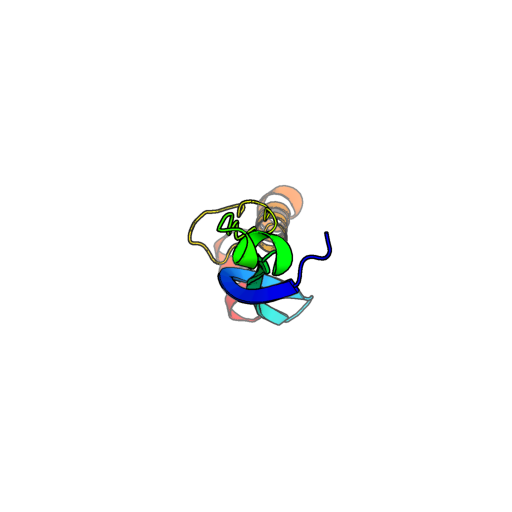.88 84 SER A C 1
ATOM 666 O O . SER A 1 84 ? -4.894 -7.276 18.000 1.00 93.88 84 SER A O 1
ATOM 668 N N . GLU A 1 85 ? -6.250 -5.718 17.117 1.00 89.88 85 GLU A N 1
ATOM 669 C CA . GLU A 1 85 ? -6.709 -6.537 15.989 1.00 89.88 85 GLU A CA 1
ATOM 670 C C . GLU A 1 85 ? -5.549 -6.829 15.026 1.00 89.88 85 GLU A C 1
ATOM 672 O O . GLU A 1 85 ? -5.335 -7.982 14.668 1.00 89.88 85 GLU A O 1
ATOM 677 N N . TRP A 1 86 ? -4.737 -5.824 14.682 1.00 88.31 86 TRP A N 1
ATOM 678 C CA . TRP A 1 86 ? -3.560 -5.989 13.819 1.00 88.31 86 TRP A CA 1
ATOM 679 C C . TRP A 1 86 ? -2.514 -6.951 14.403 1.00 88.31 86 TRP A C 1
ATOM 681 O O . TRP A 1 86 ? -1.872 -7.669 13.646 1.00 88.31 86 TRP A O 1
ATOM 691 N N . LYS A 1 87 ? -2.352 -7.008 15.734 1.00 89.50 87 LYS A N 1
ATOM 692 C CA . LYS A 1 87 ? -1.456 -7.976 16.405 1.00 89.50 87 LYS A CA 1
ATOM 693 C C . LYS A 1 87 ? -1.953 -9.423 16.341 1.00 89.50 87 LYS A C 1
ATOM 695 O O . LYS A 1 87 ? -1.170 -10.333 16.595 1.00 89.50 87 LYS A O 1
ATOM 700 N N . GLN A 1 88 ? -3.243 -9.630 16.081 1.00 86.12 88 GLN A N 1
ATOM 701 C CA . GLN A 1 88 ? -3.873 -10.952 16.024 1.00 86.12 88 GLN A CA 1
ATOM 702 C C . GLN A 1 88 ? -3.984 -11.508 14.594 1.00 86.12 88 GLN A C 1
ATOM 704 O O . GLN A 1 88 ? -4.433 -12.643 14.432 1.00 86.12 88 GLN A O 1
ATOM 709 N N . MET A 1 89 ? -3.613 -10.723 13.577 1.00 81.44 89 MET A N 1
ATOM 710 C CA . MET A 1 89 ? -3.647 -11.095 12.154 1.00 81.44 89 MET A CA 1
ATOM 711 C C . MET A 1 89 ? -2.306 -11.631 11.652 1.00 81.44 89 MET A C 1
ATOM 713 O O . MET A 1 89 ? -2.343 -12.422 10.679 1.00 81.44 89 MET A O 1
#

pLDDT: mean 87.8, std 6.82, range [65.38, 97.31]